Protein AF-A0A924Y4Z2-F1 (afdb_monomer_lite)

pLDDT: mean 82.08, std 18.06, range [44.34, 98.06]

Foldseek 3Di:
DPPVVVVVVVVVVVPPDPPPPPPPAQWQAFQLSDPNNHPDDPDPPQDPDKDPADDDPPDPDGDVVRIDSDDDDDDPDDDDDGDDGGDPHRD

Radius of gyration: 21.65 Å; chains: 1; bounding box: 63×26×51 Å

Secondary structure (DSSP, 8-state):
--SHHHHHHHHTTTTS--------PPPB-BTTBSTT--------S--S--B--EESTTSS-EEGGG-BS--------S---S---BBTTB-

Structure (mmCIF, N/CA/C/O backbone):
data_AF-A0A924Y4Z2-F1
#
_entry.id   AF-A0A924Y4Z2-F1
#
loop_
_atom_site.group_PDB
_atom_site.id
_atom_site.type_symbol
_atom_site.label_atom_id
_atom_site.label_alt_id
_atom_site.label_comp_id
_atom_site.label_asym_id
_atom_site.label_entity_id
_atom_site.label_seq_id
_atom_site.pdbx_PDB_ins_code
_atom_site.Cartn_x
_atom_site.Cartn_y
_atom_site.Cartn_z
_atom_site.occupancy
_atom_site.B_iso_or_equiv
_atom_site.auth_seq_id
_atom_site.auth_comp_id
_atom_site.auth_asym_id
_atom_site.auth_atom_id
_atom_site.pdbx_PDB_model_num
ATOM 1 N N . MET A 1 1 ? -48.604 -11.688 -29.789 1.00 52.06 1 MET A N 1
ATOM 2 C CA . MET A 1 1 ? -47.347 -12.058 -30.489 1.00 52.06 1 MET A CA 1
ATOM 3 C C . MET A 1 1 ? -46.248 -10.984 -30.505 1.00 52.06 1 MET A C 1
ATOM 5 O O . MET A 1 1 ? -45.171 -11.294 -30.982 1.00 52.06 1 MET A O 1
ATOM 9 N N . LYS A 1 2 ? -46.438 -9.759 -29.979 1.00 47.56 2 LYS A N 1
ATOM 10 C CA . LYS A 1 2 ? -45.379 -8.717 -29.969 1.00 47.56 2 LYS A CA 1
ATOM 11 C C . LYS A 1 2 ? -44.587 -8.611 -28.652 1.00 47.56 2 LYS A C 1
ATOM 13 O O . LYS A 1 2 ? -43.607 -7.883 -28.582 1.00 47.56 2 LYS A O 1
ATOM 18 N N . THR A 1 3 ? -45.003 -9.332 -27.611 1.00 49.41 3 THR A N 1
ATOM 19 C CA . THR A 1 3 ? -44.438 -9.217 -26.255 1.00 49.41 3 THR A CA 1
ATOM 20 C C . THR A 1 3 ? -43.251 -10.154 -26.013 1.00 49.41 3 THR A C 1
ATOM 22 O O . THR A 1 3 ? -42.350 -9.806 -25.263 1.00 49.41 3 THR A O 1
ATOM 25 N N . ILE A 1 4 ? -43.198 -11.307 -26.690 1.00 55.34 4 ILE A N 1
ATOM 26 C CA . ILE A 1 4 ? -42.174 -12.349 -26.473 1.00 55.34 4 ILE A CA 1
ATOM 27 C C . ILE A 1 4 ? -40.802 -11.931 -27.041 1.00 55.34 4 ILE A C 1
ATOM 29 O O . ILE A 1 4 ? -39.768 -12.208 -26.439 1.00 55.34 4 ILE A O 1
ATOM 33 N N . THR A 1 5 ? -40.778 -11.171 -28.140 1.00 49.41 5 THR A N 1
ATOM 34 C CA . THR A 1 5 ? -39.536 -10.691 -28.774 1.00 49.41 5 THR A CA 1
ATOM 35 C C . THR A 1 5 ? -38.771 -9.682 -27.908 1.00 49.41 5 THR A C 1
ATOM 37 O O . THR A 1 5 ? -37.546 -9.637 -27.965 1.00 49.41 5 THR A O 1
ATOM 40 N N . LYS A 1 6 ? -39.464 -8.900 -27.063 1.00 44.34 6 LYS A N 1
ATOM 41 C CA . LYS A 1 6 ?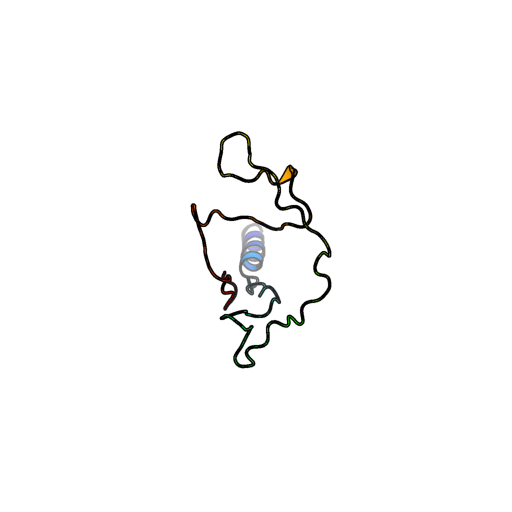 -38.823 -7.894 -26.197 1.00 44.34 6 LYS A CA 1
ATOM 42 C C . LYS A 1 6 ? -37.982 -8.528 -25.087 1.00 44.34 6 LYS A C 1
ATOM 44 O O . LYS A 1 6 ? -36.878 -8.061 -24.843 1.00 44.34 6 LYS A O 1
ATOM 49 N N . TYR A 1 7 ? -38.463 -9.610 -24.474 1.00 47.34 7 TYR A N 1
ATOM 50 C CA . TYR A 1 7 ? -37.743 -10.289 -23.389 1.00 47.34 7 TYR A CA 1
ATOM 51 C C . TYR A 1 7 ? -36.513 -11.058 -23.881 1.00 47.34 7 TYR A C 1
ATOM 53 O O . TYR A 1 7 ? -35.504 -11.108 -23.184 1.00 47.34 7 TYR A O 1
ATOM 61 N N . CYS A 1 8 ? -36.556 -11.594 -25.104 1.00 47.09 8 CYS A N 1
ATOM 62 C CA . CYS A 1 8 ? -35.417 -12.296 -25.697 1.00 47.09 8 CYS A CA 1
ATOM 63 C C . CYS A 1 8 ? -34.220 -11.352 -25.940 1.00 47.09 8 CYS A C 1
ATOM 65 O O . CYS A 1 8 ? -33.072 -11.746 -25.755 1.00 47.09 8 CYS A O 1
ATOM 67 N N . LEU A 1 9 ? -34.488 -10.076 -26.252 1.00 46.78 9 LEU A N 1
ATOM 68 C CA . LEU A 1 9 ? -33.450 -9.059 -26.444 1.00 46.78 9 LEU A CA 1
ATOM 69 C C . LEU A 1 9 ? -32.854 -8.540 -25.121 1.00 46.78 9 LEU A C 1
ATOM 71 O O . LEU A 1 9 ? -31.706 -8.114 -25.101 1.00 46.78 9 LEU A O 1
ATOM 75 N N . THR A 1 10 ? -33.608 -8.580 -24.014 1.00 49.03 10 THR A N 1
ATOM 76 C CA . THR A 1 10 ? -33.141 -8.114 -22.691 1.00 49.03 10 THR A CA 1
ATOM 77 C C . THR A 1 10 ? -32.328 -9.169 -21.935 1.00 49.03 10 THR A C 1
ATOM 79 O O . THR A 1 10 ? -31.496 -8.823 -21.104 1.00 49.03 10 THR A O 1
ATOM 82 N N . ILE A 1 11 ? -32.525 -10.459 -22.226 1.00 51.38 11 ILE A N 1
ATOM 83 C CA . ILE A 1 11 ? -31.753 -11.545 -21.597 1.00 51.38 11 ILE A CA 1
ATOM 84 C C . ILE A 1 11 ? -30.351 -11.667 -22.220 1.00 51.38 11 ILE A C 1
ATOM 86 O O . ILE A 1 11 ? -29.407 -12.061 -21.537 1.00 51.38 11 ILE A O 1
ATOM 90 N N . LEU A 1 12 ? -30.172 -11.255 -23.481 1.00 46.44 12 LEU A N 1
ATOM 91 C CA . LEU A 1 12 ? -28.876 -11.340 -24.162 1.00 46.44 12 LEU A CA 1
ATOM 92 C C . LEU A 1 12 ? -27.831 -10.328 -23.652 1.00 46.44 12 LEU A C 1
ATOM 94 O O . LEU A 1 12 ? -26.638 -10.550 -23.835 1.00 46.44 12 LEU A O 1
ATOM 98 N N . THR A 1 13 ? -28.243 -9.245 -22.987 1.00 49.53 13 THR A N 1
ATOM 99 C CA . THR A 1 13 ? -27.321 -8.245 -22.418 1.00 49.53 13 THR A CA 1
ATOM 100 C C . THR A 1 13 ? -26.762 -8.623 -21.046 1.00 49.53 13 THR A C 1
ATOM 102 O O . THR A 1 13 ? -25.742 -8.064 -20.656 1.00 49.53 13 THR A O 1
ATOM 105 N N . LEU A 1 14 ? -27.350 -9.591 -20.328 1.00 48.62 14 LEU A N 1
ATOM 106 C CA . LEU A 1 14 ? -26.791 -10.085 -19.056 1.00 48.62 14 LEU A CA 1
ATOM 107 C C . LEU A 1 14 ? -25.735 -11.189 -19.230 1.00 48.62 14 LEU A C 1
ATOM 109 O O . LEU A 1 14 ? -25.033 -11.512 -18.278 1.00 48.62 14 LEU A O 1
ATOM 113 N N . ALA A 1 15 ? -25.598 -11.750 -20.434 1.00 50.81 15 ALA A N 1
ATOM 114 C CA . ALA A 1 15 ? -24.576 -12.747 -20.765 1.00 50.81 15 ALA A CA 1
ATOM 115 C C . ALA A 1 15 ? -23.318 -12.129 -21.409 1.00 50.81 15 ALA A C 1
ATOM 117 O O . ALA A 1 15 ? -22.444 -12.847 -21.894 1.00 50.81 15 ALA A O 1
ATOM 118 N N . GLY A 1 16 ? -23.221 -10.795 -21.432 1.00 52.62 16 GLY A N 1
ATOM 119 C CA . GLY A 1 16 ? -22.045 -10.074 -21.900 1.00 52.62 16 GLY A CA 1
ATOM 120 C C . GLY A 1 16 ? -20.915 -10.177 -20.885 1.00 52.62 16 GLY A C 1
ATOM 121 O O . GLY A 1 16 ? -20.810 -9.328 -20.010 1.00 52.62 16 GLY A O 1
ATOM 122 N N . CYS A 1 17 ? -20.116 -11.242 -21.005 1.00 55.09 17 CYS A N 1
ATOM 123 C CA . CYS A 1 17 ? -18.751 -11.393 -20.503 1.00 55.09 17 CYS A CA 1
ATOM 124 C C . CYS A 1 17 ? -18.365 -10.431 -19.370 1.00 55.09 17 CYS A C 1
ATOM 126 O O . CYS A 1 17 ? -17.745 -9.393 -19.603 1.00 55.09 17 CYS A O 1
ATOM 128 N N . SER A 1 18 ? -18.615 -10.840 -18.126 1.00 58.03 18 SER A N 1
ATOM 129 C CA . SER A 1 18 ? -17.804 -10.389 -16.999 1.00 58.03 18 SER A CA 1
ATOM 130 C C . SER A 1 18 ? -16.399 -10.977 -17.165 1.00 58.03 18 SER A C 1
ATOM 132 O O . SER A 1 18 ? -16.024 -11.931 -16.481 1.00 58.03 18 SER A O 1
ATOM 134 N N . LEU A 1 19 ? -15.627 -10.469 -18.128 1.00 63.78 19 LEU A N 1
ATOM 135 C CA . LEU A 1 19 ? -14.182 -10.623 -18.070 1.00 63.78 19 LEU A CA 1
ATOM 136 C C . LEU A 1 19 ? -13.779 -9.991 -16.736 1.00 63.78 19 LEU A C 1
ATOM 138 O O . LEU A 1 19 ? -14.130 -8.827 -16.511 1.00 63.78 19 LEU A O 1
ATOM 142 N N . PRO A 1 20 ? -13.134 -10.731 -15.818 1.00 60.34 20 PRO A N 1
ATOM 143 C CA . PRO A 1 20 ? -12.601 -10.102 -14.628 1.00 60.34 20 PRO A CA 1
ATOM 144 C C . PRO A 1 20 ? -11.691 -8.984 -15.123 1.00 60.34 20 PRO A C 1
ATOM 146 O O . PRO A 1 20 ? -10.770 -9.228 -15.905 1.00 60.34 20 PRO A O 1
ATOM 149 N N . LEU A 1 21 ? -12.005 -7.749 -14.732 1.00 56.78 21 LEU A N 1
ATOM 150 C CA . LEU A 1 21 ? -11.108 -6.626 -14.922 1.00 56.78 21 LEU A CA 1
ATOM 151 C C . LEU A 1 21 ? -9.882 -6.970 -14.078 1.00 56.78 21 LEU A C 1
ATOM 153 O O . LEU A 1 21 ? -9.878 -6.748 -12.869 1.00 56.78 21 LEU A O 1
ATOM 157 N N . VAL A 1 22 ? -8.897 -7.631 -14.687 1.00 58.12 22 VAL A N 1
ATOM 158 C CA . VAL A 1 22 ? -7.614 -7.893 -14.049 1.00 58.12 22 VAL A CA 1
ATOM 159 C C . VAL A 1 22 ? -7.059 -6.508 -13.772 1.00 58.12 22 VAL A C 1
ATOM 161 O O . VAL A 1 22 ? -6.679 -5.789 -14.696 1.00 58.12 22 VAL A O 1
ATOM 164 N N . ALA A 1 23 ? -7.134 -6.080 -12.512 1.00 58.19 23 ALA A N 1
ATOM 165 C CA . ALA A 1 23 ? -6.479 -4.865 -12.077 1.00 58.19 23 ALA A CA 1
ATOM 166 C C . ALA A 1 23 ? -5.013 -5.009 -12.494 1.00 58.19 23 ALA A C 1
ATOM 168 O O . ALA A 1 23 ? -4.358 -5.967 -12.092 1.00 58.19 23 ALA A O 1
ATOM 169 N N . GLY A 1 24 ? -4.544 -4.121 -13.371 1.00 66.12 24 GLY A N 1
ATOM 170 C CA . GLY A 1 24 ? -3.220 -4.199 -13.990 1.00 66.12 24 GLY A CA 1
ATOM 171 C C . GLY A 1 24 ? -2.093 -3.821 -13.033 1.00 66.12 24 GLY A C 1
ATOM 172 O O . GLY A 1 24 ? -1.273 -2.986 -13.385 1.00 66.12 24 GLY A O 1
ATOM 173 N N . ALA A 1 25 ? -2.097 -4.376 -11.823 1.00 80.94 25 ALA A N 1
ATOM 174 C CA . ALA A 1 25 ? -1.015 -4.253 -10.861 1.00 80.94 25 ALA A CA 1
ATOM 175 C C . ALA A 1 25 ? -0.145 -5.513 -10.919 1.00 80.94 25 ALA A C 1
ATOM 177 O O . ALA A 1 25 ? -0.658 -6.622 -11.092 1.00 80.94 25 ALA A O 1
ATOM 178 N N . ALA A 1 26 ? 1.167 -5.338 -10.781 1.00 89.56 26 ALA A N 1
ATOM 179 C CA . ALA A 1 26 ? 2.097 -6.456 -10.683 1.00 89.56 26 ALA A CA 1
ATOM 180 C C . ALA A 1 26 ? 2.014 -7.138 -9.307 1.00 89.56 26 ALA A C 1
ATOM 182 O O . ALA A 1 26 ? 1.724 -6.500 -8.293 1.00 89.56 26 ALA A O 1
ATOM 183 N N . ASP A 1 27 ? 2.316 -8.435 -9.276 1.00 92.75 27 ASP A N 1
ATOM 184 C CA . ASP A 1 27 ? 2.409 -9.196 -8.032 1.00 92.75 27 ASP A CA 1
ATOM 185 C C . ASP A 1 27 ? 3.639 -8.765 -7.201 1.00 92.75 27 ASP A C 1
ATOM 187 O O . ASP A 1 27 ? 4.689 -8.392 -7.729 1.00 92.75 27 ASP A O 1
ATOM 191 N N . TRP A 1 28 ? 3.515 -8.878 -5.879 1.00 94.31 28 TRP A N 1
ATOM 192 C CA . TRP A 1 28 ? 4.584 -8.753 -4.887 1.00 94.31 28 TRP A CA 1
ATOM 193 C C . TRP A 1 28 ? 4.547 -9.962 -3.931 1.00 94.31 28 TRP A C 1
ATOM 195 O O . TRP A 1 28 ? 4.112 -9.840 -2.779 1.00 94.31 28 TRP A O 1
ATOM 205 N N . PRO A 1 29 ? 4.941 -11.161 -4.399 1.00 93.25 29 PRO A N 1
ATOM 206 C CA . PRO A 1 29 ? 4.724 -12.418 -3.683 1.00 93.25 29 PRO A CA 1
ATOM 207 C C . PRO A 1 29 ? 5.553 -12.592 -2.399 1.00 93.25 29 PRO A C 1
ATOM 209 O O . PRO A 1 29 ? 5.220 -13.448 -1.583 1.00 93.25 29 PRO A O 1
ATOM 212 N N . PHE A 1 30 ? 6.656 -11.856 -2.217 1.00 92.69 30 PHE A N 1
ATOM 213 C CA . PHE A 1 30 ? 7.510 -11.968 -1.026 1.00 92.69 30 PHE A CA 1
ATOM 214 C C . PHE A 1 30 ? 8.471 -10.776 -0.868 1.00 92.69 30 PHE A C 1
ATOM 216 O O . PHE A 1 30 ? 8.588 -9.913 -1.738 1.00 92.69 30 PHE A O 1
ATOM 223 N N . TRP A 1 31 ? 9.192 -10.729 0.259 1.00 93.00 31 TRP A N 1
ATOM 224 C CA . TRP A 1 31 ? 10.213 -9.710 0.516 1.00 93.00 31 TRP A CA 1
ATOM 225 C C . TRP A 1 31 ? 11.290 -9.701 -0.580 1.00 93.00 31 TRP A C 1
ATOM 227 O O . TRP A 1 31 ? 11.960 -10.712 -0.831 1.00 93.00 31 TRP A O 1
ATOM 237 N N . GLY A 1 32 ? 11.479 -8.539 -1.204 1.00 93.88 32 GLY A N 1
ATOM 238 C CA . GLY A 1 32 ? 12.357 -8.372 -2.361 1.00 93.88 32 GLY A CA 1
ATOM 239 C C . GLY A 1 32 ? 11.644 -8.403 -3.713 1.00 93.88 32 GLY A C 1
ATOM 240 O O . GLY A 1 32 ? 12.320 -8.677 -4.700 1.00 93.88 32 GLY A O 1
ATOM 241 N N . ARG A 1 33 ? 10.329 -8.131 -3.753 1.00 92.25 33 ARG A N 1
ATOM 242 C CA . ARG A 1 33 ? 9.463 -8.133 -4.945 1.00 92.25 33 ARG A CA 1
ATOM 243 C C . ARG A 1 33 ? 9.296 -9.514 -5.563 1.00 92.25 33 ARG A C 1
ATOM 245 O O . ARG A 1 33 ? 8.227 -10.096 -5.458 1.00 92.25 33 ARG A O 1
ATOM 252 N N . AS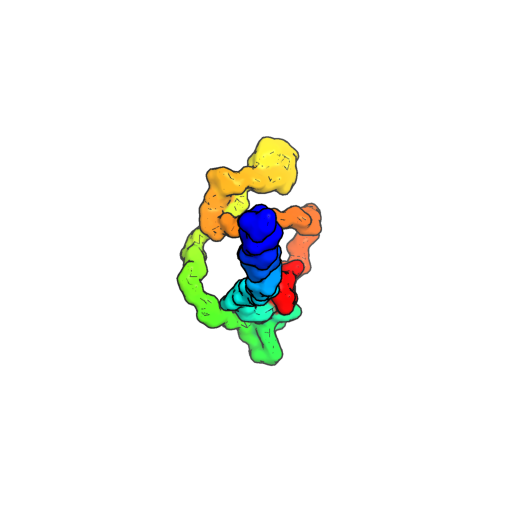P A 1 34 ? 10.352 -10.040 -6.167 1.00 90.94 34 ASP A N 1
ATOM 253 C CA . ASP A 1 34 ? 10.387 -11.304 -6.894 1.00 90.94 34 ASP A CA 1
ATOM 254 C C . ASP A 1 34 ? 11.753 -12.005 -6.712 1.00 90.94 34 ASP A C 1
ATOM 256 O O . ASP A 1 34 ? 12.544 -11.659 -5.827 1.00 90.94 34 ASP A O 1
ATOM 260 N N . ALA A 1 35 ? 12.044 -13.026 -7.526 1.00 93.88 35 ALA A N 1
ATOM 261 C CA . ALA A 1 35 ? 13.290 -13.794 -7.457 1.00 93.88 35 ALA A CA 1
ATOM 262 C C . ALA A 1 35 ? 14.570 -12.936 -7.574 1.00 93.88 35 ALA A C 1
ATOM 264 O O . ALA A 1 35 ? 15.630 -13.380 -7.132 1.00 93.88 35 ALA A O 1
ATOM 265 N N . SER A 1 36 ? 14.482 -11.710 -8.094 1.00 94.94 36 SER A N 1
ATOM 266 C CA . SER A 1 36 ? 15.570 -10.732 -8.143 1.00 94.94 36 SER A CA 1
ATOM 267 C C . SER A 1 36 ? 15.995 -10.219 -6.768 1.00 94.94 36 SER A C 1
ATOM 269 O O . SER A 1 36 ? 17.061 -9.618 -6.660 1.00 94.94 36 SER A O 1
ATOM 271 N N . ARG A 1 37 ? 15.161 -10.386 -5.731 1.00 93.81 37 ARG A N 1
ATOM 272 C CA . ARG A 1 37 ? 15.390 -9.861 -4.373 1.00 93.81 37 ARG A CA 1
ATOM 273 C C . ARG A 1 37 ? 15.664 -8.355 -4.350 1.00 93.81 37 ARG A C 1
ATOM 275 O O . ARG A 1 37 ? 16.466 -7.875 -3.553 1.00 93.81 37 ARG A O 1
ATOM 282 N N . ASN A 1 38 ? 14.980 -7.608 -5.213 1.00 94.50 38 ASN A N 1
ATOM 283 C CA . ASN A 1 38 ? 15.151 -6.168 -5.354 1.00 94.50 38 ASN A CA 1
ATOM 284 C C . ASN A 1 38 ? 13.849 -5.431 -5.017 1.00 94.50 38 ASN A C 1
ATOM 286 O O . ASN A 1 38 ? 12.815 -5.681 -5.624 1.00 94.50 38 ASN A O 1
ATOM 290 N N . MET A 1 39 ? 13.898 -4.488 -4.076 1.00 93.56 39 MET A N 1
ATOM 291 C CA . MET A 1 39 ? 12.726 -3.753 -3.569 1.00 93.56 39 MET A CA 1
ATOM 292 C C . MET A 1 39 ? 12.286 -2.594 -4.491 1.00 93.56 39 MET A C 1
ATOM 294 O O . MET A 1 39 ? 11.867 -1.545 -4.008 1.00 93.56 39 MET A O 1
ATOM 298 N N . VAL A 1 40 ? 12.393 -2.746 -5.814 1.00 93.81 40 VAL A N 1
ATOM 299 C CA . VAL A 1 40 ? 12.089 -1.684 -6.794 1.00 93.81 40 VAL A CA 1
ATOM 300 C C . VAL A 1 40 ? 10.770 -1.969 -7.502 1.00 93.81 40 VAL A C 1
ATOM 302 O O . VAL A 1 40 ? 10.645 -2.984 -8.175 1.00 93.81 40 VAL A O 1
ATOM 305 N N . SER A 1 41 ? 9.801 -1.060 -7.407 1.00 90.94 41 SER A N 1
ATOM 306 C CA . SER A 1 41 ? 8.555 -1.142 -8.179 1.00 90.94 41 SER A CA 1
ATOM 307 C C . SER A 1 41 ? 8.667 -0.400 -9.513 1.00 90.94 41 SER A C 1
ATOM 309 O O . SER A 1 41 ? 9.198 0.711 -9.562 1.00 90.94 41 SER A O 1
ATOM 311 N N . ASP A 1 42 ? 8.120 -0.987 -10.579 1.00 91.19 42 ASP A N 1
ATOM 312 C CA . ASP A 1 42 ? 8.019 -0.338 -11.892 1.00 91.19 42 ASP A CA 1
ATOM 313 C C . ASP A 1 42 ? 6.796 0.592 -12.004 1.00 91.19 42 ASP A C 1
ATOM 315 O O . ASP A 1 42 ? 6.709 1.3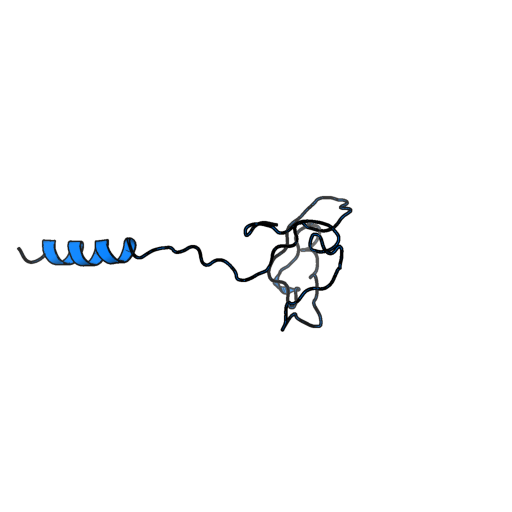70 -12.957 1.00 91.19 42 ASP A O 1
ATOM 319 N N . GLU A 1 43 ? 5.901 0.568 -11.009 1.00 90.56 43 GLU A N 1
ATOM 320 C CA . GLU A 1 43 ? 4.703 1.411 -10.927 1.00 90.56 43 GLU A CA 1
ATOM 321 C C . GLU A 1 43 ? 5.020 2.905 -11.078 1.00 90.56 43 GLU A C 1
ATOM 323 O O . GLU A 1 43 ? 6.050 3.411 -10.617 1.00 90.56 43 GLU A O 1
ATOM 328 N N . LYS A 1 44 ? 4.104 3.628 -11.727 1.00 91.56 44 LYS A N 1
ATOM 329 C CA . LYS A 1 44 ? 4.209 5.068 -12.004 1.00 91.56 44 LYS A CA 1
ATOM 330 C C . LYS A 1 44 ? 2.941 5.785 -11.558 1.00 91.56 44 LYS A C 1
ATOM 332 O O . LYS A 1 44 ? 1.881 5.184 -11.440 1.00 91.56 44 LYS A O 1
ATOM 337 N N . GLY A 1 45 ? 3.046 7.092 -11.323 1.00 92.31 45 GLY A N 1
ATOM 338 C CA . GLY A 1 45 ? 1.895 7.908 -10.921 1.00 92.31 45 GLY A CA 1
ATOM 339 C C . GLY A 1 45 ? 1.373 7.604 -9.513 1.00 92.31 45 GLY A C 1
ATOM 340 O O . GLY A 1 45 ? 0.238 7.952 -9.194 1.00 92.31 45 GLY A O 1
ATOM 341 N N . VAL A 1 46 ? 2.186 6.962 -8.667 1.00 92.00 46 VAL A N 1
ATOM 342 C CA . VAL A 1 46 ? 1.883 6.825 -7.241 1.00 92.00 46 VAL A CA 1
ATOM 343 C C . VAL A 1 46 ? 1.881 8.206 -6.572 1.00 92.00 46 VAL A C 1
ATOM 345 O O . VAL A 1 46 ? 2.733 9.036 -6.900 1.00 92.00 46 VAL A O 1
ATOM 348 N N . PRO A 1 47 ? 0.943 8.472 -5.644 1.00 94.81 47 PRO A N 1
ATOM 349 C CA . PRO A 1 47 ? 0.926 9.716 -4.889 1.00 94.81 47 PRO A CA 1
ATOM 350 C C . PRO A 1 47 ? 2.239 9.923 -4.131 1.00 94.81 47 PRO A C 1
ATOM 352 O O . PRO A 1 47 ? 2.718 9.016 -3.457 1.00 94.81 47 PRO A O 1
ATOM 355 N N . GLU A 1 48 ? 2.788 11.135 -4.198 1.00 96.62 48 GLU A N 1
ATOM 356 C CA . GLU A 1 48 ? 3.997 11.508 -3.450 1.00 96.62 48 GLU A CA 1
ATOM 357 C C . GLU A 1 48 ? 3.756 11.520 -1.932 1.00 96.62 48 GLU A C 1
ATOM 359 O O . GLU A 1 48 ? 4.651 11.243 -1.140 1.00 96.62 48 GLU A O 1
ATOM 364 N N . THR A 1 49 ? 2.524 11.831 -1.522 1.00 97.44 49 THR A N 1
ATOM 365 C CA . THR A 1 49 ? 2.124 11.920 -0.117 1.00 97.44 49 THR A CA 1
ATOM 366 C C . THR A 1 49 ? 0.789 11.232 0.114 1.00 97.44 49 THR A C 1
ATOM 368 O O . THR A 1 49 ? -0.066 11.170 -0.776 1.00 97.44 49 THR A O 1
ATOM 371 N N . PHE A 1 50 ? 0.592 10.752 1.338 1.00 97.38 50 PHE A N 1
ATOM 372 C CA . PHE A 1 50 ? -0.684 10.236 1.810 1.00 97.38 50 PHE A CA 1
ATOM 373 C C . PHE A 1 50 ? -0.906 10.642 3.265 1.00 97.38 50 PHE A C 1
ATOM 375 O O . PHE A 1 50 ? 0.043 10.887 4.010 1.00 97.38 50 PHE A O 1
ATOM 382 N N . GLU A 1 51 ? -2.170 10.689 3.666 1.00 97.56 51 GLU A N 1
ATOM 383 C CA . GLU A 1 51 ? -2.566 10.851 5.062 1.00 97.56 51 GLU A CA 1
ATOM 384 C C . GLU A 1 51 ? -3.362 9.608 5.455 1.00 97.56 51 GLU A C 1
ATOM 386 O O . GLU A 1 51 ? -4.399 9.319 4.855 1.00 97.56 51 GLU A O 1
ATOM 391 N N . ALA A 1 52 ? -2.865 8.863 6.449 1.00 94.62 52 ALA A N 1
ATOM 392 C CA . ALA A 1 52 ? -3.459 7.599 6.895 1.00 94.62 52 ALA A CA 1
ATOM 393 C C . ALA A 1 52 ? -4.858 7.760 7.519 1.00 94.62 52 ALA A C 1
ATOM 395 O O . ALA A 1 52 ? -5.558 6.770 7.708 1.00 94.62 52 ALA A O 1
ATOM 396 N N . GLY A 1 53 ? -5.263 8.995 7.820 1.00 96.00 53 GLY A N 1
ATOM 397 C CA . GLY A 1 53 ? -6.501 9.306 8.518 1.00 96.00 53 GLY A CA 1
ATOM 398 C C . GLY A 1 53 ? -6.374 9.219 10.036 1.00 96.00 53 GLY A C 1
ATOM 399 O O . GLY A 1 53 ? -5.322 8.914 10.599 1.00 96.00 53 GLY A O 1
ATOM 400 N N . ARG A 1 54 ? -7.470 9.554 10.708 1.00 96.19 54 ARG A N 1
ATOM 401 C CA . ARG A 1 54 ? -7.613 9.558 12.165 1.00 96.19 54 ARG A CA 1
ATOM 402 C C . ARG A 1 54 ? -8.620 8.500 12.586 1.00 96.19 54 ARG A C 1
ATOM 404 O O . ARG A 1 54 ? -9.541 8.184 11.836 1.00 96.19 54 ARG A O 1
ATOM 411 N N . TYR A 1 55 ? -8.469 7.998 13.807 1.00 95.25 55 TYR A N 1
ATOM 412 C CA . TYR A 1 55 ? -9.463 7.114 14.399 1.00 95.25 55 TYR A CA 1
ATOM 413 C C . TYR A 1 55 ? -10.807 7.817 14.573 1.00 95.25 55 TYR A C 1
ATOM 415 O O . TYR A 1 55 ? -10.881 9.000 14.927 1.00 95.25 55 TYR A O 1
ATOM 423 N N . LYS A 1 56 ? -11.884 7.064 14.373 1.00 94.81 56 LYS A N 1
ATOM 424 C CA . LYS A 1 56 ? -13.242 7.515 14.640 1.00 94.81 56 LYS A CA 1
ATOM 425 C C . LYS A 1 56 ? -13.512 7.442 16.143 1.00 94.81 56 LYS A C 1
ATOM 427 O O . LYS A 1 56 ? -13.919 6.406 16.675 1.00 94.81 56 LYS A O 1
ATOM 432 N N . GLY A 1 57 ? -13.279 8.558 16.832 1.00 92.88 57 GLY A N 1
ATOM 433 C CA . GLY A 1 57 ? -13.464 8.662 18.280 1.00 92.88 57 GLY A CA 1
ATOM 434 C C . GLY A 1 57 ? -12.542 7.703 19.035 1.00 92.88 57 GLY A C 1
ATOM 435 O O . GLY A 1 57 ? -11.328 7.760 18.874 1.00 92.88 57 GLY A O 1
ATOM 436 N N . THR A 1 58 ? -13.122 6.825 19.854 1.00 93.06 58 THR A N 1
ATOM 437 C CA . THR A 1 58 ? -12.397 5.804 20.633 1.00 93.06 58 THR A CA 1
ATOM 438 C C . THR A 1 58 ? -12.349 4.433 19.952 1.00 93.06 58 THR A C 1
ATOM 440 O O . THR A 1 58 ? -11.857 3.478 20.550 1.00 93.06 58 THR A O 1
ATOM 443 N N . SER A 1 59 ? -12.889 4.305 18.735 1.00 92.06 59 SER A N 1
ATOM 444 C CA . SER A 1 59 ? -12.839 3.052 17.977 1.00 92.06 59 SER A CA 1
ATOM 445 C C . SER A 1 59 ? -11.491 2.867 17.279 1.00 92.06 59 SER A C 1
ATOM 447 O O . SER A 1 59 ? -10.747 3.821 17.070 1.00 92.06 59 SER A O 1
ATOM 449 N N . GLU A 1 60 ? -11.205 1.636 16.859 1.00 89.94 60 GLU A N 1
ATOM 450 C CA . GLU A 1 60 ? -10.035 1.318 16.031 1.00 89.94 60 GLU A CA 1
ATOM 451 C C . GLU A 1 60 ? -10.319 1.442 14.520 1.00 89.94 60 GLU A C 1
ATOM 453 O O . GLU A 1 60 ? -9.529 0.992 13.691 1.00 89.94 60 GLU A O 1
ATOM 458 N N . GLU A 1 61 ? -11.455 2.031 14.140 1.00 92.31 61 GLU A N 1
ATOM 459 C CA . GLU A 1 61 ? -11.788 2.310 12.743 1.00 92.31 61 GLU A CA 1
ATOM 460 C C . GLU A 1 61 ? -11.198 3.654 12.310 1.00 92.31 61 GLU A C 1
ATOM 462 O O . GLU A 1 61 ? -11.248 4.635 13.055 1.00 92.31 61 GLU A O 1
ATOM 467 N N . ILE A 1 62 ? -10.674 3.719 11.087 1.00 94.94 62 ILE A N 1
ATOM 468 C CA . ILE A 1 62 ? -10.200 4.966 10.480 1.00 94.94 62 ILE A CA 1
ATOM 469 C C . ILE A 1 62 ? -11.380 5.709 9.856 1.00 94.94 62 ILE A C 1
ATOM 471 O O . ILE A 1 62 ? -12.182 5.115 9.137 1.00 94.94 62 ILE A O 1
ATOM 475 N N . ASP A 1 63 ? -11.472 7.017 10.096 1.00 95.31 63 ASP A N 1
ATOM 476 C CA . ASP A 1 63 ? -12.415 7.888 9.402 1.00 95.31 63 ASP A CA 1
ATOM 477 C C . ASP A 1 63 ? -11.910 8.181 7.975 1.00 95.31 63 ASP A C 1
ATOM 479 O O . ASP A 1 63 ? -10.946 8.947 7.814 1.00 95.31 63 ASP A O 1
ATOM 483 N N . PRO A 1 64 ? -12.552 7.628 6.924 1.00 94.44 64 PRO A N 1
ATOM 484 C CA . PRO A 1 64 ? -12.105 7.805 5.547 1.00 94.44 64 PRO A CA 1
ATOM 485 C C . PRO A 1 64 ? -12.140 9.270 5.101 1.00 94.44 64 PRO A C 1
ATOM 487 O O . PRO A 1 64 ? -11.334 9.656 4.254 1.00 94.44 64 PRO A O 1
ATOM 490 N N . ALA A 1 65 ? -12.999 10.111 5.693 1.00 96.19 65 ALA A N 1
ATOM 491 C CA . ALA A 1 65 ? -13.081 11.536 5.366 1.00 96.19 65 ALA A CA 1
ATOM 492 C C . ALA A 1 65 ? -11.820 12.313 5.770 1.00 96.19 65 ALA A C 1
ATOM 494 O O . ALA A 1 65 ? -11.596 13.429 5.309 1.00 96.19 65 ALA A O 1
ATOM 495 N N . THR A 1 66 ? -10.993 11.726 6.635 1.00 97.31 66 THR A N 1
ATOM 496 C CA . THR A 1 66 ? -9.725 12.308 7.086 1.00 97.31 66 THR A CA 1
ATOM 497 C C . THR A 1 66 ? -8.512 11.733 6.366 1.00 97.31 66 THR A C 1
ATOM 499 O O . THR A 1 66 ? -7.387 12.112 6.677 1.00 97.31 66 THR A O 1
ATOM 502 N N . THR A 1 67 ? -8.725 10.807 5.431 1.00 97.94 67 THR A N 1
ATOM 503 C CA . THR A 1 67 ? -7.649 10.235 4.626 1.00 97.94 67 THR A CA 1
ATOM 504 C C . THR A 1 67 ? -7.365 11.101 3.407 1.00 97.94 67 THR A C 1
ATOM 506 O O . THR A 1 67 ? -8.237 11.802 2.890 1.00 97.94 67 THR A O 1
ATOM 509 N N . LYS A 1 68 ? -6.138 11.010 2.901 1.00 98.06 68 LYS A N 1
ATOM 510 C CA . LYS A 1 68 ? -5.739 11.629 1.637 1.00 98.06 68 LYS A CA 1
ATOM 511 C C . LYS A 1 68 ? -4.932 10.631 0.833 1.00 98.06 68 LYS A C 1
ATOM 513 O O . LYS A 1 68 ? -3.970 10.070 1.349 1.00 98.06 68 LYS A O 1
ATOM 518 N N . ASN A 1 69 ? -5.313 10.435 -0.429 1.00 97.44 69 ASN A N 1
ATOM 519 C CA . ASN A 1 69 ? -4.666 9.494 -1.349 1.00 97.44 69 ASN A CA 1
ATOM 520 C C . ASN A 1 69 ? -4.655 8.025 -0.863 1.00 97.44 69 ASN A C 1
ATOM 522 O O . ASN A 1 69 ? -3.796 7.246 -1.267 1.00 97.44 69 ASN A O 1
ATOM 526 N N . VAL A 1 70 ? -5.624 7.627 -0.030 1.00 95.88 70 VAL A N 1
ATOM 527 C CA . VAL A 1 70 ? -5.812 6.245 0.447 1.00 95.88 70 VAL A CA 1
ATOM 528 C C . VAL A 1 70 ? -7.038 5.640 -0.235 1.00 95.88 70 VAL A C 1
ATOM 530 O O . VAL A 1 70 ? -8.100 6.254 -0.260 1.00 95.88 70 VAL A O 1
ATOM 533 N N . LYS A 1 71 ? -6.903 4.434 -0.800 1.00 92.31 71 LYS A N 1
ATOM 534 C CA . LYS A 1 71 ? -8.024 3.740 -1.464 1.00 92.31 71 LYS A CA 1
ATOM 535 C C . LYS A 1 71 ? -8.893 2.941 -0.495 1.00 92.31 71 LYS A C 1
ATOM 537 O O . LYS A 1 71 ? -10.103 2.881 -0.679 1.00 92.31 71 LYS A O 1
ATOM 542 N N . TRP A 1 72 ? -8.277 2.287 0.486 1.00 93.25 72 TRP A N 1
ATOM 543 C CA . TRP A 1 72 ? -8.953 1.437 1.463 1.00 93.25 72 TRP A CA 1
ATOM 544 C C . TRP A 1 72 ? -8.042 1.181 2.668 1.00 93.25 72 TRP A C 1
ATOM 546 O O . TRP A 1 72 ? -6.831 1.393 2.602 1.00 93.25 72 TRP A O 1
ATOM 556 N N . THR A 1 73 ? -8.637 0.706 3.759 1.00 91.75 73 THR A N 1
ATOM 557 C CA . THR A 1 73 ? -7.952 0.344 5.006 1.00 91.75 73 THR A CA 1
ATOM 558 C C . THR A 1 73 ? -8.538 -0.949 5.567 1.00 91.75 73 THR A C 1
ATOM 560 O O . THR A 1 73 ? -9.739 -1.181 5.432 1.00 91.75 73 THR A O 1
ATOM 563 N N . VAL A 1 74 ? -7.721 -1.766 6.236 1.00 91.50 74 VAL A N 1
ATOM 564 C CA . VAL A 1 74 ? -8.163 -2.985 6.934 1.00 91.50 74 VAL A CA 1
ATOM 565 C C . VAL A 1 74 ? -7.451 -3.114 8.281 1.00 91.50 74 VAL A C 1
ATOM 567 O O . VAL A 1 74 ? -6.273 -2.780 8.397 1.00 91.50 74 VAL A O 1
ATOM 570 N N . LYS A 1 75 ? -8.158 -3.597 9.307 1.00 89.88 75 LYS A N 1
ATOM 571 C CA . LYS A 1 75 ? -7.582 -3.868 10.630 1.00 89.88 75 LYS A CA 1
ATOM 572 C C . LYS A 1 75 ? -6.874 -5.226 10.627 1.00 89.88 75 LYS A C 1
ATOM 574 O O . LYS A 1 75 ? -7.508 -6.238 10.347 1.00 89.88 75 LYS A O 1
ATOM 579 N N . LEU A 1 76 ? -5.586 -5.243 10.981 1.00 89.31 76 LEU A N 1
ATOM 580 C CA . LEU A 1 76 ? -4.760 -6.462 11.038 1.00 89.31 76 LEU A CA 1
ATOM 581 C C . LEU A 1 76 ? -4.590 -7.027 12.460 1.00 89.31 76 LEU A C 1
ATOM 583 O O . LEU A 1 76 ? -4.289 -8.206 12.620 1.00 89.31 76 LEU A O 1
ATOM 587 N N . GLY A 1 77 ? -4.803 -6.209 13.497 1.00 87.75 77 GLY A N 1
ATOM 588 C CA . GLY A 1 77 ? -4.616 -6.582 14.902 1.00 87.75 77 GLY A CA 1
ATOM 589 C C . GLY A 1 77 ? -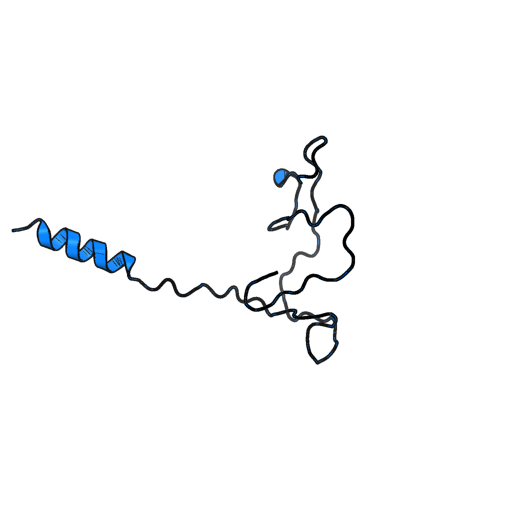3.893 -5.490 15.689 1.00 87.75 77 GLY A C 1
ATOM 590 O O . GLY A 1 77 ? -3.756 -4.369 15.209 1.00 87.75 77 GLY A O 1
ATOM 591 N N . SER A 1 78 ? -3.433 -5.813 16.899 1.00 85.44 78 SER A N 1
ATOM 592 C CA . SER A 1 78 ? -2.730 -4.858 17.770 1.00 85.44 78 SER A CA 1
ATOM 593 C C . SER A 1 78 ? -1.280 -4.611 17.353 1.00 85.44 78 SER A C 1
ATOM 595 O O . SER A 1 78 ? -0.756 -3.523 17.577 1.00 85.44 78 SER A O 1
ATOM 597 N N . GLN A 1 79 ? -0.624 -5.614 16.765 1.00 88.56 79 GLN A N 1
ATOM 598 C CA . GLN A 1 79 ? 0.758 -5.544 16.293 1.00 88.56 79 GLN A CA 1
ATOM 599 C C . GLN A 1 79 ? 0.911 -6.408 15.038 1.00 88.56 79 GLN A C 1
ATOM 601 O O . GLN A 1 79 ? 0.396 -7.525 14.974 1.00 88.56 79 GLN A O 1
ATOM 606 N N . THR A 1 80 ? 1.616 -5.901 14.030 1.00 87.38 80 THR A N 1
ATOM 607 C CA . THR A 1 80 ? 1.882 -6.619 12.777 1.00 87.38 80 THR A CA 1
ATOM 608 C C . THR A 1 80 ? 3.314 -6.346 12.341 1.00 87.38 80 THR A C 1
ATOM 610 O O . THR A 1 80 ? 3.729 -5.192 12.264 1.00 87.38 80 THR A O 1
ATOM 613 N N . TYR A 1 81 ? 4.060 -7.414 12.056 1.00 88.19 81 TYR A N 1
ATOM 614 C CA . TYR A 1 81 ? 5.449 -7.349 11.612 1.00 88.19 81 TYR A CA 1
ATOM 615 C C . TYR A 1 81 ? 5.584 -8.074 10.277 1.00 88.19 81 TYR A C 1
ATOM 617 O O . TYR A 1 81 ? 5.213 -9.241 10.168 1.00 88.19 81 TYR A O 1
ATOM 625 N N . GLY A 1 82 ? 6.122 -7.386 9.273 1.00 85.31 82 GLY A N 1
ATOM 626 C CA . GLY A 1 82 ? 6.328 -7.929 7.931 1.00 85.31 82 GLY A CA 1
ATOM 627 C C . GLY A 1 82 ? 5.747 -7.038 6.837 1.00 85.31 82 GLY A C 1
ATOM 628 O O . GLY A 1 82 ? 5.127 -6.011 7.110 1.00 85.31 82 GLY A O 1
ATOM 629 N N . ASN A 1 83 ? 5.980 -7.432 5.586 1.00 88.50 83 ASN A N 1
ATOM 630 C CA . ASN A 1 83 ? 5.396 -6.798 4.408 1.00 88.50 83 ASN A CA 1
ATOM 631 C C . ASN A 1 83 ? 4.107 -7.528 3.985 1.00 88.50 83 ASN A C 1
ATOM 633 O O . ASN A 1 83 ? 4.033 -8.751 4.127 1.00 88.50 83 ASN A O 1
ATOM 637 N N . PRO A 1 84 ? 3.121 -6.826 3.405 1.00 91.12 84 PRO A N 1
ATOM 638 C CA . PRO A 1 84 ? 2.014 -7.489 2.724 1.00 91.12 84 PRO A CA 1
ATOM 639 C C . PRO A 1 84 ? 2.524 -8.297 1.522 1.00 91.12 84 PRO A C 1
ATOM 641 O O . PRO A 1 84 ? 3.563 -7.972 0.935 1.00 91.12 84 PRO A O 1
ATOM 644 N N . THR A 1 85 ? 1.785 -9.344 1.161 1.00 93.44 85 THR A N 1
ATOM 645 C CA . THR A 1 85 ? 2.038 -10.176 -0.021 1.00 93.44 85 THR A CA 1
ATOM 646 C C . THR A 1 85 ? 0.910 -9.954 -1.009 1.00 93.44 85 THR A C 1
ATOM 648 O O . THR A 1 85 ? -0.241 -10.146 -0.654 1.00 93.44 85 THR A O 1
ATOM 651 N N . VAL A 1 86 ? 1.221 -9.563 -2.243 1.00 93.44 86 VAL A N 1
ATOM 652 C CA . VAL A 1 86 ? 0.205 -9.373 -3.287 1.00 93.44 86 VAL A CA 1
ATOM 653 C C . VAL A 1 86 ? 0.422 -10.415 -4.370 1.00 93.44 86 VAL A C 1
ATOM 655 O O . VAL A 1 86 ? 1.508 -10.478 -4.938 1.00 93.44 86 VAL A O 1
ATOM 658 N N . ALA A 1 87 ? -0.572 -11.255 -4.646 1.00 92.81 87 ALA A N 1
ATOM 659 C CA . ALA A 1 87 ? -0.472 -12.250 -5.712 1.00 92.81 87 ALA A CA 1
ATOM 660 C C . ALA A 1 87 ? -1.843 -12.629 -6.269 1.00 92.81 87 ALA A C 1
ATOM 662 O O . ALA A 1 87 ? -2.792 -12.854 -5.511 1.00 92.81 87 ALA A O 1
ATOM 663 N N . GLY A 1 88 ? -1.958 -12.723 -7.595 1.00 89.38 88 GLY A N 1
ATOM 664 C CA . GLY A 1 88 ? -3.181 -13.201 -8.250 1.00 89.38 88 GLY A CA 1
ATOM 665 C C . GLY A 1 88 ? -4.426 -12.379 -7.894 1.00 89.38 88 GLY A C 1
ATOM 666 O O . GLY A 1 88 ? -5.510 -12.937 -7.711 1.00 89.38 88 GLY A O 1
ATOM 667 N N . GLY A 1 89 ? -4.263 -11.061 -7.745 1.00 89.75 89 GLY A N 1
ATOM 668 C CA . GLY A 1 89 ? -5.352 -10.133 -7.422 1.00 89.75 89 GLY A CA 1
ATOM 669 C C . GLY A 1 89 ? -5.806 -10.147 -5.959 1.00 89.75 89 GLY A C 1
ATOM 670 O O . GLY A 1 89 ? -6.928 -9.728 -5.672 1.00 89.75 89 GLY A O 1
ATOM 671 N N . LYS A 1 90 ? -4.971 -10.633 -5.035 1.00 89.75 90 LYS A N 1
ATOM 672 C CA . LYS A 1 90 ? -5.241 -10.660 -3.588 1.00 89.75 90 LYS A CA 1
ATOM 673 C C . LYS A 1 90 ? -4.088 -10.039 -2.802 1.00 89.75 90 LYS A C 1
ATOM 675 O O . 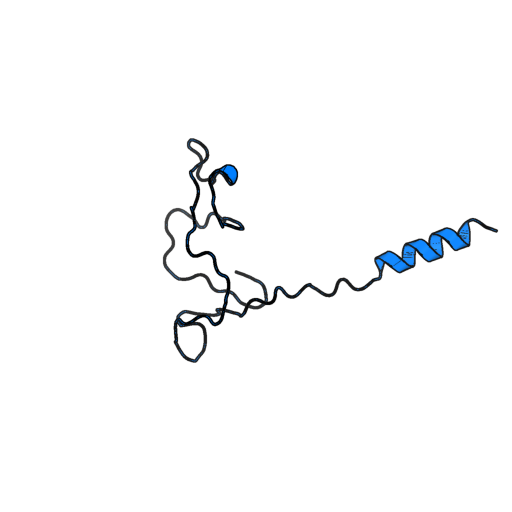LYS A 1 90 ? -2.965 -10.036 -3.300 1.00 89.75 90 LYS A O 1
ATOM 680 N N . VAL A 1 91 ? -4.397 -9.545 -1.600 1.00 91.50 91 VAL A N 1
ATOM 681 C CA . VAL A 1 91 ? -3.465 -9.018 -0.582 1.00 91.50 91 VAL A CA 1
ATOM 682 C C . VAL A 1 91 ? -3.509 -9.919 0.647 1.00 91.50 91 VAL A C 1
ATOM 684 O O . VAL A 1 91 ? -4.623 -10.421 0.927 1.00 91.50 91 VAL A O 1
#

Sequence (91 aa):
MKTITKYCLTILTLAGCSLPLVAGAADWPFWGRDASRNMVSDEKGVPETFEAGRYKGTSEEIDP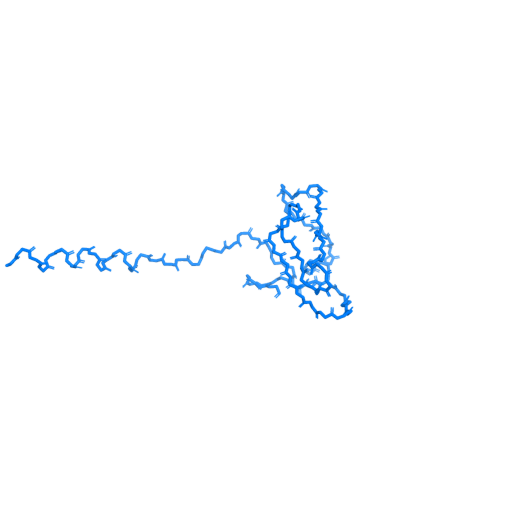ATTKNVKWTVKLGSQTYGNPTVAGGKV